Protein AF-A0A8C0AEM9-F1 (afdb_monomer)

Organism: Bos mutus grunniens (NCBI:txid30521)

Radius of gyration: 20.34 Å; Cα contacts (8 Å, |Δi|>4): 58; chains: 1; bounding box: 49×39×59 Å

Mean predicted aligned error: 9.97 Å

Structure (mmCIF, N/CA/C/O backbone):
data_AF-A0A8C0AEM9-F1
#
_entry.id   AF-A0A8C0AEM9-F1
#
loop_
_atom_site.group_PDB
_atom_site.id
_atom_site.type_symbol
_atom_site.label_atom_id
_atom_site.label_alt_id
_atom_site.label_comp_id
_atom_site.label_asym_id
_atom_site.label_entity_id
_atom_site.label_seq_id
_atom_site.pdbx_PDB_ins_code
_atom_site.Cartn_x
_atom_site.Cartn_y
_atom_site.Cartn_z
_atom_site.occupancy
_atom_site.B_iso_or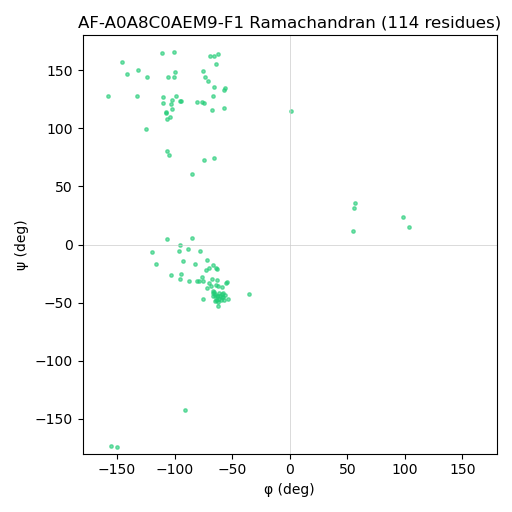_equiv
_atom_site.auth_seq_id
_atom_site.auth_comp_id
_atom_site.auth_asym_id
_atom_site.auth_atom_id
_atom_site.pdbx_PDB_model_num
ATOM 1 N N . MET A 1 1 ? 3.100 -2.653 9.018 1.00 36.84 1 MET A N 1
ATOM 2 C CA . MET A 1 1 ? 2.360 -2.886 10.283 1.00 36.84 1 MET A CA 1
ATOM 3 C C . MET A 1 1 ? 2.811 -2.068 11.507 1.00 36.84 1 MET A C 1
ATOM 5 O O . MET A 1 1 ? 2.044 -2.025 12.455 1.00 36.84 1 MET A O 1
ATOM 9 N N . CYS A 1 2 ? 3.957 -1.368 11.528 1.00 29.03 2 CYS A N 1
ATOM 10 C CA . CYS A 1 2 ? 4.409 -0.701 12.769 1.00 29.03 2 CYS A CA 1
ATOM 11 C C . CYS A 1 2 ? 4.039 0.783 12.942 1.00 29.03 2 CYS A C 1
ATOM 13 O O . CYS A 1 2 ? 3.870 1.217 14.074 1.00 29.03 2 CYS A O 1
ATOM 15 N N . VAL A 1 3 ? 3.898 1.582 11.880 1.00 32.56 3 VAL A N 1
ATOM 16 C CA . VAL A 1 3 ? 3.870 3.052 12.070 1.00 32.56 3 VAL A CA 1
ATOM 17 C C . VAL A 1 3 ? 2.501 3.582 12.523 1.00 32.56 3 VAL A C 1
ATOM 19 O O . VAL A 1 3 ? 2.436 4.537 13.287 1.00 32.56 3 VAL A O 1
ATOM 22 N N . TRP A 1 4 ? 1.401 2.939 12.123 1.00 38.53 4 TRP A N 1
ATOM 23 C CA . TRP A 1 4 ? 0.053 3.452 12.412 1.00 38.53 4 TRP A CA 1
ATOM 24 C C . TRP A 1 4 ? -0.601 2.875 13.669 1.00 38.53 4 TRP A C 1
ATOM 26 O O . TRP A 1 4 ? -1.409 3.559 14.288 1.00 38.53 4 TRP A O 1
ATOM 36 N N . TRP A 1 5 ? -0.222 1.670 14.107 1.00 33.81 5 TRP A N 1
ATOM 37 C CA . TRP A 1 5 ? -0.747 1.134 15.369 1.00 33.81 5 TRP A CA 1
ATOM 38 C C . TRP A 1 5 ? -0.182 1.890 16.583 1.00 33.81 5 TRP A C 1
ATOM 40 O O . TRP A 1 5 ? -0.894 2.133 17.554 1.00 33.81 5 TRP A O 1
ATOM 50 N N . TYR A 1 6 ? 1.070 2.355 16.494 1.00 32.56 6 TYR A N 1
ATOM 51 C CA . TYR A 1 6 ? 1.708 3.121 17.565 1.00 32.56 6 TYR A CA 1
ATOM 52 C C . TYR A 1 6 ? 1.089 4.512 17.784 1.00 32.56 6 TYR A C 1
ATOM 54 O O . TYR A 1 6 ? 1.076 4.975 18.923 1.00 32.56 6 TYR A O 1
ATOM 62 N N . MET A 1 7 ? 0.532 5.166 16.755 1.00 34.56 7 MET A N 1
ATOM 63 C CA . MET A 1 7 ? -0.040 6.517 16.899 1.00 34.56 7 MET A CA 1
ATOM 64 C C . MET A 1 7 ? -1.360 6.549 17.684 1.00 34.56 7 MET A C 1
ATOM 66 O O . MET A 1 7 ? -1.529 7.443 18.509 1.00 34.56 7 MET A O 1
ATOM 70 N N . CYS A 1 8 ? -2.248 5.557 17.528 1.00 41.81 8 CYS A N 1
ATOM 71 C CA . CYS A 1 8 ? -3.454 5.461 18.370 1.00 41.81 8 CYS A CA 1
ATOM 72 C C . CYS A 1 8 ? -3.111 5.231 19.850 1.00 41.81 8 CYS A C 1
ATOM 74 O O . CYS A 1 8 ? -3.790 5.743 20.734 1.00 41.81 8 CYS A O 1
ATOM 76 N N . VAL A 1 9 ? -2.039 4.487 20.142 1.00 40.09 9 VAL A N 1
ATOM 77 C CA . VAL A 1 9 ? -1.631 4.195 21.526 1.00 40.09 9 VAL A CA 1
ATOM 78 C C . VAL A 1 9 ? -0.899 5.380 22.166 1.00 40.09 9 VAL A C 1
ATOM 80 O O . VAL A 1 9 ? -1.010 5.591 23.373 1.00 40.09 9 VAL A O 1
ATOM 83 N N . TRP A 1 10 ? -0.163 6.181 21.390 1.00 33.50 10 TRP A N 1
ATOM 84 C CA . TRP A 1 10 ? 0.610 7.297 21.944 1.00 33.50 10 TRP A CA 1
ATOM 85 C C . TRP A 1 10 ? -0.235 8.513 22.318 1.00 33.50 10 TRP A C 1
ATOM 87 O O . TRP A 1 10 ? 0.121 9.210 23.267 1.00 33.50 10 TRP A O 1
ATOM 97 N N . TRP A 1 11 ? -1.378 8.749 21.666 1.00 44.62 11 TRP A N 1
ATOM 98 C CA . TRP A 1 11 ? -2.232 9.872 22.067 1.00 44.62 11 TRP A CA 1
ATOM 99 C C . TRP A 1 11 ? -2.960 9.625 23.3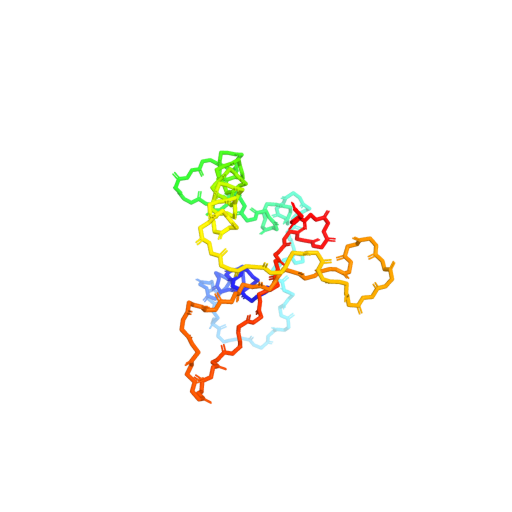98 1.00 44.62 11 TRP A C 1
ATOM 101 O O . TRP A 1 11 ? -3.243 10.565 24.137 1.00 44.62 11 TRP A O 1
ATOM 111 N N . TYR A 1 12 ? -3.121 8.357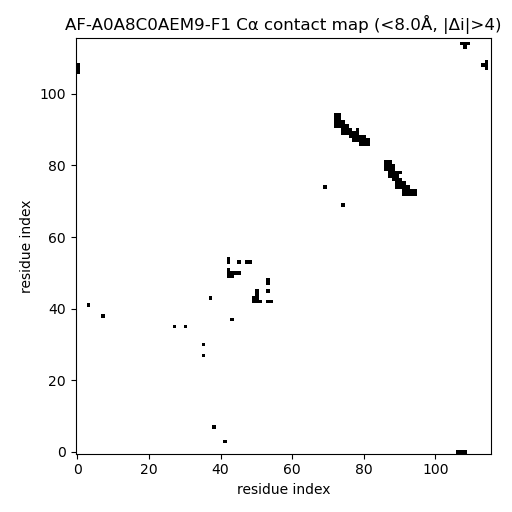 23.790 1.00 44.38 12 TYR A N 1
ATOM 112 C CA . TYR A 1 12 ? -3.593 7.983 25.125 1.00 44.38 12 TYR A CA 1
ATOM 113 C C . TYR A 1 12 ? -2.625 8.336 26.264 1.00 44.38 12 TYR A C 1
ATOM 115 O O . TYR A 1 12 ? -3.055 8.408 27.411 1.00 44.38 12 TYR A O 1
ATOM 123 N N . LYS A 1 13 ? -1.338 8.596 25.990 1.00 45.03 13 LYS A N 1
ATOM 124 C CA . LYS A 1 13 ? -0.380 9.039 27.022 1.00 45.03 13 LYS A CA 1
ATOM 125 C C . LYS A 1 13 ? -0.507 10.521 27.399 1.00 45.03 13 LYS A C 1
ATOM 127 O O . LYS A 1 13 ? 0.178 10.951 28.320 1.00 45.03 13 LYS A O 1
ATOM 132 N N . GLY A 1 14 ? -1.357 11.293 26.714 1.00 38.72 14 GLY A N 1
ATOM 133 C CA . GLY A 1 14 ? -1.594 12.713 27.005 1.00 38.72 14 GLY A CA 1
ATOM 134 C C . GLY A 1 14 ? -2.692 12.998 28.037 1.00 38.72 14 GLY A C 1
ATOM 135 O O . GLY A 1 14 ? -2.899 14.160 28.371 1.00 38.72 14 GLY A O 1
ATOM 136 N N . MET A 1 15 ? -3.398 11.978 28.538 1.00 45.00 15 MET A N 1
ATOM 137 C CA . MET A 1 15 ? -4.386 12.125 29.612 1.00 45.00 15 MET A CA 1
ATOM 138 C C . MET A 1 15 ? -3.809 11.544 30.906 1.00 45.00 15 MET A C 1
ATOM 140 O O . MET A 1 15 ? -3.626 10.335 31.012 1.00 45.00 15 MET A O 1
ATOM 144 N N . ASP A 1 16 ? -3.468 12.449 31.827 1.00 46.06 16 ASP A N 1
ATOM 145 C CA . ASP A 1 16 ? -3.019 12.271 33.215 1.00 46.06 16 ASP A CA 1
ATOM 146 C C . ASP A 1 16 ? -2.869 10.832 33.741 1.00 46.06 16 ASP A C 1
ATOM 148 O O . ASP A 1 16 ? -3.846 10.131 34.005 1.00 46.06 16 ASP A O 1
ATOM 152 N N . VAL A 1 17 ? -1.628 10.446 34.051 1.00 45.66 17 VAL A N 1
ATOM 153 C CA . VAL A 1 17 ? -1.350 9.354 34.994 1.00 45.66 17 VAL A CA 1
ATOM 154 C C . VAL A 1 17 ? -0.881 9.981 36.303 1.00 45.66 17 VAL A C 1
ATOM 156 O O . VAL A 1 17 ? 0.309 10.011 36.613 1.00 45.66 17 VAL A O 1
ATOM 159 N N . SER A 1 18 ? -1.829 10.507 37.078 1.00 43.47 18 SER A N 1
ATOM 160 C CA . SER A 1 18 ? -1.609 10.750 38.502 1.00 43.47 18 SER A CA 1
ATOM 161 C C . SER A 1 18 ? -1.699 9.408 39.235 1.00 43.47 18 SER A C 1
ATOM 163 O O . SER A 1 18 ? -2.662 8.654 39.101 1.00 43.47 18 SER A O 1
ATOM 165 N N . GLY A 1 19 ? -0.620 9.064 39.942 1.00 48.03 19 GLY A N 1
ATOM 166 C CA . GLY A 1 19 ? -0.435 7.775 40.601 1.00 48.03 19 GLY A CA 1
ATOM 167 C C . GLY A 1 19 ? -1.551 7.456 41.595 1.00 48.03 19 GLY A C 1
ATOM 168 O O . GLY A 1 19 ? -1.714 8.137 42.602 1.00 48.03 19 GLY A O 1
ATOM 169 N N . GLY A 1 20 ? -2.287 6.381 41.325 1.00 40.88 20 GLY A N 1
ATOM 170 C CA . GLY A 1 20 ? -3.337 5.867 42.194 1.00 40.88 20 GLY A CA 1
ATOM 171 C C . GLY A 1 20 ? -3.596 4.396 41.897 1.00 40.88 20 GLY A C 1
ATOM 172 O O . GLY A 1 20 ? -3.775 3.994 40.750 1.00 40.88 20 GLY A O 1
ATOM 173 N N . ASN A 1 21 ? -3.567 3.576 42.942 1.00 52.31 21 ASN A N 1
ATOM 174 C CA . ASN A 1 21 ? -3.643 2.121 42.898 1.00 52.31 21 ASN A CA 1
ATOM 175 C C . ASN A 1 21 ? -5.073 1.625 42.600 1.00 52.31 21 ASN A C 1
ATOM 177 O O . ASN A 1 21 ? -5.766 1.100 43.473 1.00 52.31 21 ASN A O 1
ATOM 181 N N . HIS A 1 22 ? -5.525 1.790 41.360 1.00 53.12 22 HIS A N 1
ATOM 182 C CA . HIS A 1 22 ? -6.803 1.279 40.878 1.00 53.12 22 HIS A CA 1
ATOM 183 C C . HIS A 1 22 ? -6.591 0.586 39.533 1.00 53.12 22 HIS A C 1
ATOM 185 O O . HIS A 1 22 ? -6.020 1.159 38.607 1.00 53.12 22 HIS A O 1
ATOM 191 N N . ARG A 1 23 ? -7.067 -0.662 39.410 1.00 62.75 23 ARG A N 1
ATOM 192 C CA . ARG A 1 23 ? -7.224 -1.346 38.118 1.00 62.75 23 ARG A CA 1
ATOM 193 C C . ARG A 1 23 ? -8.300 -0.606 37.320 1.00 62.75 23 ARG A C 1
ATOM 195 O O . ARG A 1 23 ? -9.442 -1.050 37.247 1.00 62.75 23 ARG A O 1
ATOM 202 N N . HIS A 1 24 ? -7.956 0.562 36.794 1.00 68.81 24 HIS A N 1
ATOM 203 C CA . HIS A 1 24 ? -8.836 1.320 35.932 1.00 68.81 24 HIS A CA 1
ATOM 204 C C . HIS A 1 24 ? -9.029 0.537 34.640 1.00 68.81 24 HIS A C 1
ATOM 206 O O . HIS A 1 24 ? -8.082 0.072 34.004 1.00 68.81 24 HIS A O 1
ATOM 212 N N . GLU A 1 25 ? -10.293 0.345 34.295 1.00 82.12 25 GLU A N 1
ATOM 213 C CA . GLU A 1 25 ? -10.685 -0.232 33.028 1.00 82.12 25 GLU A CA 1
ATOM 214 C C . GLU A 1 25 ? -10.088 0.589 31.878 1.00 82.12 25 GLU A C 1
ATOM 216 O O . GLU A 1 25 ? -10.118 1.821 31.913 1.00 82.12 25 GLU A O 1
ATOM 221 N N . ALA A 1 26 ? -9.519 -0.090 30.877 1.00 86.56 26 ALA A N 1
ATOM 222 C CA . ALA A 1 26 ? -8.889 0.588 29.754 1.00 86.56 26 ALA A CA 1
ATOM 223 C C . ALA A 1 26 ? -9.905 1.524 29.062 1.00 86.56 26 ALA A C 1
ATOM 225 O O . ALA A 1 26 ? -11.023 1.080 28.790 1.00 86.56 26 ALA A O 1
ATOM 226 N N . PRO A 1 27 ? -9.549 2.784 28.749 1.00 87.00 27 PRO A N 1
ATOM 227 C CA . PRO A 1 27 ? -10.522 3.793 28.320 1.00 87.00 27 PRO A CA 1
ATOM 228 C C . PRO A 1 27 ? -11.384 3.401 27.110 1.00 87.00 27 PRO A C 1
ATOM 230 O O . PRO A 1 27 ? -12.561 3.749 27.057 1.00 87.00 27 PRO A O 1
ATOM 233 N N . TRP A 1 28 ? -10.834 2.624 26.172 1.00 88.56 28 TRP A N 1
ATOM 234 C CA . TRP A 1 28 ? -11.544 2.144 24.981 1.00 88.56 28 TRP A CA 1
ATOM 235 C C . TRP A 1 28 ? -12.731 1.224 25.295 1.00 88.56 28 TRP A C 1
ATOM 237 O O . TRP A 1 28 ? -13.644 1.111 24.486 1.00 88.56 28 TRP A O 1
ATOM 247 N N . LYS A 1 29 ? -12.773 0.593 26.476 1.00 91.75 29 LYS A N 1
ATOM 248 C CA . LYS A 1 29 ? -13.904 -0.256 26.891 1.00 91.75 29 LYS A CA 1
ATOM 249 C C . LYS A 1 29 ? -15.174 0.537 27.193 1.00 91.75 29 LYS A C 1
ATOM 251 O O . LYS A 1 29 ? -16.258 -0.030 27.189 1.00 91.75 29 LYS A O 1
ATOM 256 N N . ARG A 1 30 ? -15.036 1.838 27.461 1.00 92.62 30 ARG A N 1
ATOM 257 C CA . ARG A 1 30 ? -16.152 2.751 27.744 1.00 92.62 30 ARG A CA 1
ATOM 258 C C . ARG A 1 30 ? -16.607 3.528 26.510 1.00 92.62 30 ARG A C 1
ATOM 260 O O . ARG A 1 30 ? -17.576 4.276 26.593 1.00 92.62 30 ARG A O 1
ATOM 267 N N . MET A 1 31 ? -15.894 3.393 25.393 1.00 93.94 31 MET A N 1
ATOM 268 C CA . MET A 1 31 ? -16.245 4.052 24.141 1.00 93.94 31 MET A CA 1
ATOM 269 C C . MET A 1 31 ? -17.458 3.374 23.508 1.00 93.94 31 MET A C 1
ATOM 271 O O . MET A 1 31 ? -17.619 2.154 23.578 1.00 93.94 31 MET A O 1
ATOM 275 N N . SER A 1 32 ? -18.312 4.172 22.869 1.00 96.19 32 SER A N 1
ATOM 276 C CA . SER A 1 32 ? -19.358 3.631 22.008 1.00 96.19 32 SER A CA 1
ATOM 277 C C . SER A 1 32 ? -18.729 2.945 20.792 1.00 96.19 32 SER A C 1
ATOM 279 O O . SER A 1 32 ? -17.577 3.199 20.434 1.00 96.19 32 SER A O 1
ATOM 281 N N . LYS A 1 33 ? -19.501 2.091 20.114 1.00 95.19 33 LYS A N 1
ATOM 282 C CA . LYS A 1 33 ? -19.060 1.472 18.858 1.00 95.19 33 LYS A CA 1
ATOM 283 C C . LYS A 1 33 ? -18.675 2.519 17.808 1.00 95.19 33 LYS A C 1
ATOM 285 O O . LYS A 1 33 ? -17.644 2.376 17.172 1.00 95.19 33 LYS A O 1
ATOM 290 N N . GLU A 1 34 ? -19.476 3.571 17.668 1.00 95.81 34 GLU A N 1
ATOM 291 C CA . GLU A 1 34 ? -19.214 4.658 16.719 1.00 95.81 34 GLU A CA 1
ATOM 292 C C . GLU A 1 34 ? -17.896 5.380 17.023 1.00 95.81 34 GLU A C 1
ATOM 294 O O . GLU A 1 34 ? -17.115 5.662 16.116 1.00 95.81 34 GLU A O 1
ATOM 299 N N . GLU A 1 35 ? -17.613 5.628 18.303 1.00 93.69 35 GLU A N 1
ATOM 300 C CA . GLU A 1 35 ? -16.348 6.233 18.707 1.00 93.69 35 GLU A CA 1
ATOM 301 C C . GLU A 1 35 ? -15.172 5.303 18.400 1.00 93.69 35 GLU A C 1
ATOM 303 O O . GLU A 1 35 ? -14.166 5.738 17.848 1.00 93.69 35 GLU A O 1
ATOM 308 N N . LEU A 1 36 ? -15.306 4.001 18.664 1.00 93.25 36 LEU A N 1
ATOM 309 C CA . LEU A 1 36 ? -14.284 3.029 18.275 1.00 93.25 36 LEU A CA 1
ATOM 310 C C . LEU A 1 36 ? -14.080 3.001 16.755 1.00 93.25 36 LEU A C 1
ATOM 312 O O . LEU A 1 36 ? -12.938 3.039 16.303 1.00 93.25 36 LEU A O 1
ATOM 316 N N . ASP A 1 37 ? -15.153 3.003 15.966 1.00 92.31 37 ASP A N 1
ATOM 317 C CA . ASP A 1 37 ? -15.077 3.033 14.503 1.00 92.31 37 ASP A CA 1
ATOM 318 C C . ASP A 1 37 ? -14.329 4.291 14.013 1.00 92.31 37 ASP A C 1
ATOM 320 O O . ASP A 1 37 ? -13.521 4.217 13.080 1.00 92.31 37 ASP A O 1
ATOM 324 N N . ASN A 1 38 ? -14.513 5.435 14.683 1.00 91.06 38 ASN A N 1
ATOM 325 C CA . ASN A 1 38 ? -13.739 6.652 14.429 1.00 91.06 38 ASN A CA 1
ATOM 326 C C . ASN A 1 38 ? -12.253 6.478 14.761 1.00 91.06 38 ASN A C 1
ATOM 328 O O . ASN A 1 38 ? -11.394 6.808 13.939 1.00 91.06 38 ASN A O 1
ATOM 332 N N . GLN A 1 39 ? -11.936 5.938 15.939 1.00 90.94 39 GLN A N 1
ATOM 333 C CA . GLN A 1 39 ? -10.557 5.716 16.390 1.00 90.94 39 GLN A CA 1
ATOM 334 C C . GLN A 1 39 ? -9.802 4.727 15.484 1.00 90.94 39 GLN A C 1
ATOM 336 O O . GLN A 1 39 ? -8.621 4.923 15.205 1.00 90.94 39 GLN A O 1
ATOM 341 N N . TYR A 1 40 ? -10.484 3.707 14.954 1.00 92.19 40 TYR A N 1
ATOM 342 C CA . TYR A 1 40 ? -9.921 2.725 14.017 1.00 92.19 40 TYR A CA 1
ATOM 343 C C . TYR A 1 40 ? -9.944 3.166 12.548 1.00 92.19 40 TYR A C 1
ATOM 345 O O . TYR A 1 40 ? -9.550 2.392 11.672 1.00 92.19 40 TYR A O 1
ATOM 353 N N . SER A 1 41 ? -10.342 4.408 12.263 1.00 92.75 41 SER A N 1
ATOM 354 C CA . SER A 1 41 ? -10.349 4.977 10.915 1.00 92.75 41 SER A CA 1
ATOM 355 C C . SER A 1 41 ? -9.219 5.999 10.727 1.00 92.75 41 SER A C 1
ATOM 357 O O . SER A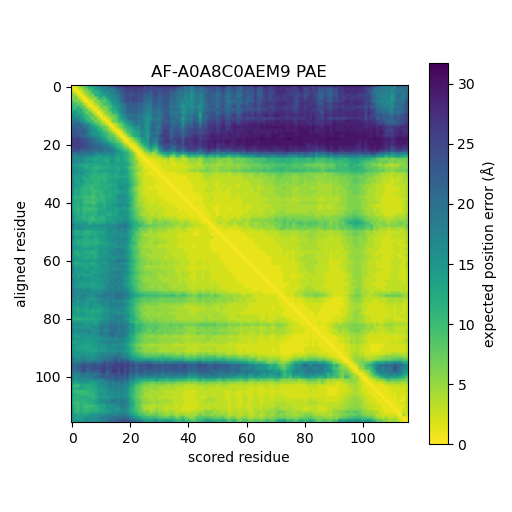 1 41 ? -9.486 7.199 10.754 1.00 92.75 41 SER A O 1
ATOM 359 N N . PRO A 1 42 ? -7.961 5.568 10.474 1.00 92.12 42 PRO A N 1
ATOM 360 C CA . PRO A 1 42 ? -6.819 6.417 10.122 1.00 92.12 42 PRO A CA 1
ATOM 361 C C . PRO A 1 42 ? -7.113 7.638 9.249 1.00 92.12 42 PRO A C 1
ATOM 363 O O . PRO A 1 42 ? -6.597 8.725 9.498 1.00 92.12 42 PRO A O 1
ATOM 366 N N . SER A 1 43 ? -7.956 7.468 8.230 1.00 91.94 43 SER A N 1
ATOM 367 C CA . SER A 1 43 ? -8.328 8.530 7.297 1.00 91.94 43 SER A CA 1
ATOM 368 C C . SER A 1 43 ? -9.060 9.695 7.969 1.00 91.94 43 SER A C 1
ATOM 370 O O . SER A 1 43 ? -8.883 10.832 7.544 1.00 91.94 43 SER A O 1
ATOM 372 N N . ARG A 1 44 ? -9.821 9.452 9.046 1.00 91.88 44 ARG A N 1
ATOM 373 C CA . ARG A 1 44 ? -10.532 10.490 9.817 1.00 91.88 44 ARG A CA 1
ATOM 374 C C . ARG A 1 44 ? -9.600 11.378 10.646 1.00 91.88 44 ARG A C 1
ATOM 376 O O . ARG A 1 44 ? -10.026 12.435 11.093 1.00 91.88 44 ARG A O 1
ATOM 383 N N . TRP A 1 45 ? -8.335 10.986 10.808 1.00 93.06 45 TRP A N 1
ATOM 384 C CA . TRP A 1 45 ? -7.334 11.705 11.607 1.00 93.06 45 TRP A CA 1
ATOM 385 C C . TRP A 1 45 ? -6.282 12.432 10.761 1.00 93.06 45 TRP A C 1
ATOM 387 O O . TRP A 1 45 ? -5.318 12.990 11.288 1.00 93.06 45 TRP A O 1
ATOM 397 N N . VAL A 1 46 ? -6.431 12.427 9.436 1.00 89.50 46 VAL A N 1
ATOM 398 C CA . VAL A 1 46 ? -5.529 13.150 8.538 1.00 89.50 46 VAL A CA 1
ATOM 399 C C . VAL A 1 46 ? -5.833 14.648 8.618 1.00 89.50 46 VAL A C 1
ATOM 401 O O . VAL A 1 46 ? -6.932 15.081 8.311 1.00 89.50 46 VAL A O 1
ATOM 404 N N . VAL A 1 47 ? -4.836 15.459 8.986 1.00 91.81 47 VAL A N 1
ATOM 405 C CA . VAL A 1 47 ? -4.998 16.925 9.117 1.00 91.81 47 VAL A CA 1
ATOM 406 C C . VAL A 1 47 ? -4.892 17.687 7.793 1.00 91.81 47 VAL A C 1
ATOM 408 O O . VAL A 1 47 ? -5.251 18.855 7.718 1.00 91.81 47 VAL A O 1
ATOM 411 N N . ARG A 1 48 ? -4.340 17.051 6.751 1.00 90.44 48 ARG A N 1
ATOM 412 C CA . ARG A 1 48 ? -4.020 17.708 5.470 1.00 90.44 48 ARG A CA 1
ATOM 413 C C . ARG A 1 48 ? -5.182 17.720 4.480 1.00 90.44 48 ARG A C 1
ATOM 415 O O . ARG A 1 48 ? -5.235 18.609 3.644 1.00 90.44 48 ARG A O 1
ATOM 422 N N . LEU A 1 49 ? -6.035 16.700 4.529 1.00 90.75 49 LEU A N 1
ATOM 423 C CA . LEU A 1 49 ? -7.101 16.419 3.565 1.00 90.75 49 LEU A CA 1
ATOM 424 C C . LEU A 1 49 ? -8.284 15.803 4.314 1.00 90.75 49 LEU A C 1
ATOM 426 O O . LEU A 1 49 ? -8.084 15.182 5.359 1.00 90.75 49 LEU A O 1
ATOM 430 N N . GLY A 1 50 ? -9.489 15.906 3.753 1.00 93.12 50 GLY A N 1
ATOM 431 C CA . GLY A 1 50 ? -10.641 15.156 4.261 1.00 93.12 50 GLY A CA 1
ATOM 432 C C . GLY A 1 50 ? -10.438 13.643 4.116 1.00 93.12 50 GLY A C 1
ATOM 433 O O . GLY A 1 50 ? -9.695 13.195 3.244 1.00 93.12 50 GLY A O 1
ATOM 434 N N . ALA A 1 51 ? -11.109 12.840 4.946 1.00 90.88 51 ALA A N 1
ATOM 435 C CA . ALA A 1 51 ? -10.880 11.392 5.023 1.00 90.88 51 ALA A CA 1
ATOM 436 C C . ALA A 1 51 ? -10.982 10.667 3.668 1.00 90.88 51 ALA A C 1
ATOM 438 O O . ALA A 1 51 ? -10.101 9.883 3.310 1.00 90.88 51 ALA A O 1
ATOM 439 N N . GLU A 1 52 ? -12.029 10.947 2.891 1.00 94.19 52 GLU A N 1
ATOM 440 C CA . GLU A 1 52 ? -12.231 10.337 1.571 1.00 94.19 52 GLU A CA 1
ATOM 441 C C . GLU A 1 52 ? -11.173 10.782 0.560 1.00 94.19 52 GLU A C 1
ATOM 443 O O . GLU A 1 52 ? -10.637 9.975 -0.202 1.00 94.19 52 GLU A O 1
ATOM 448 N N . GLU A 1 53 ? -10.833 12.069 0.573 1.00 95.50 53 GLU A N 1
ATOM 449 C CA . GLU A 1 53 ? -9.811 12.626 -0.302 1.00 95.50 53 GLU A CA 1
ATOM 450 C C . GLU A 1 53 ? -8.425 12.073 0.036 1.00 95.50 53 GLU A C 1
ATOM 452 O O . GLU A 1 53 ? -7.673 11.722 -0.873 1.00 95.50 53 GLU A O 1
ATOM 457 N N . ALA A 1 54 ? -8.106 11.915 1.321 1.00 92.94 54 ALA A N 1
ATOM 458 C CA . ALA A 1 54 ? -6.876 11.287 1.779 1.00 92.94 54 ALA A CA 1
ATOM 459 C C . ALA A 1 54 ? -6.755 9.847 1.255 1.00 92.94 54 ALA A C 1
ATOM 461 O O . ALA A 1 54 ? -5.705 9.472 0.731 1.00 92.94 54 ALA A O 1
ATOM 462 N N . MET A 1 55 ? -7.836 9.062 1.332 1.00 92.00 55 MET A N 1
ATOM 463 C CA . MET A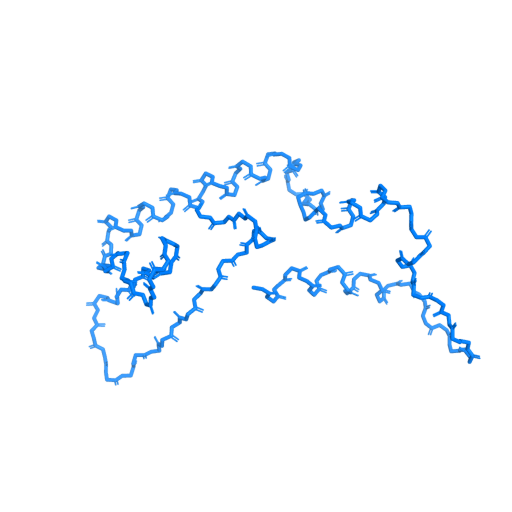 1 55 ? -7.875 7.693 0.804 1.00 92.00 55 MET A CA 1
ATOM 464 C C . MET A 1 55 ? -7.692 7.654 -0.716 1.00 92.00 55 MET A C 1
ATOM 466 O O . MET A 1 55 ? -6.864 6.889 -1.221 1.00 92.00 55 MET A O 1
ATOM 470 N N . ARG A 1 56 ? -8.422 8.503 -1.449 1.00 94.31 56 ARG A N 1
ATOM 471 C CA . ARG A 1 56 ? -8.314 8.606 -2.911 1.00 94.31 56 ARG A CA 1
ATOM 472 C C . ARG A 1 56 ? -6.897 8.987 -3.337 1.00 94.31 56 ARG A C 1
ATOM 474 O O . ARG A 1 56 ? -6.315 8.325 -4.191 1.00 94.31 56 ARG A O 1
ATOM 481 N N . THR A 1 57 ? -6.334 10.007 -2.698 1.00 94.31 57 THR A N 1
ATOM 482 C CA . THR A 1 57 ? -4.996 10.532 -2.993 1.00 94.31 57 THR A CA 1
ATOM 483 C C . THR A 1 57 ? -3.922 9.484 -2.716 1.00 94.31 57 THR A C 1
ATOM 485 O O . THR A 1 57 ? -3.043 9.271 -3.547 1.00 94.31 57 THR A O 1
ATOM 488 N N . TYR A 1 58 ? -4.015 8.775 -1.585 1.00 91.69 58 TYR A N 1
ATOM 489 C CA . TYR A 1 58 ? -3.094 7.689 -1.246 1.00 91.69 58 TYR A CA 1
ATOM 490 C C . TYR A 1 58 ? -3.077 6.596 -2.323 1.00 91.69 58 TYR A C 1
ATOM 492 O O . TYR A 1 58 ? -2.006 6.202 -2.786 1.00 91.69 58 TYR A O 1
ATOM 500 N N . SER A 1 59 ? -4.258 6.147 -2.762 1.00 92.62 59 SER A N 1
ATOM 501 C CA . SER A 1 59 ? -4.375 5.125 -3.806 1.00 92.62 59 SER A CA 1
ATOM 502 C C . SER A 1 59 ? -3.836 5.611 -5.156 1.00 92.62 59 SER A C 1
ATOM 504 O O . SER A 1 59 ? -3.088 4.892 -5.817 1.00 92.62 59 SER A O 1
ATOM 506 N N . GLN A 1 60 ? -4.168 6.842 -5.556 1.00 95.56 60 GLN A N 1
ATOM 507 C CA . GLN A 1 60 ? -3.714 7.423 -6.822 1.00 95.56 60 GLN A CA 1
ATOM 508 C C . GLN A 1 60 ? -2.190 7.547 -6.871 1.00 95.56 60 GLN A C 1
ATOM 510 O O . GLN A 1 60 ? -1.561 6.985 -7.767 1.00 95.56 60 GLN A O 1
ATOM 515 N N . ILE A 1 61 ? -1.589 8.184 -5.863 1.00 95.19 61 ILE A N 1
ATOM 516 C CA . ILE A 1 61 ? -0.135 8.369 -5.795 1.00 95.19 61 ILE A CA 1
ATOM 517 C C . ILE A 1 61 ? 0.577 7.014 -5.722 1.00 95.19 61 ILE A C 1
ATOM 519 O O . ILE A 1 61 ? 1.555 6.796 -6.436 1.00 95.19 61 ILE A O 1
ATOM 523 N N . GLY A 1 62 ? 0.085 6.082 -4.897 1.00 93.56 62 GLY A N 1
ATOM 524 C CA . GLY A 1 62 ? 0.668 4.744 -4.777 1.00 93.56 62 GLY A CA 1
ATOM 525 C C . GLY A 1 62 ? 0.688 3.992 -6.110 1.00 93.56 62 GLY A C 1
ATOM 526 O O . GLY A 1 62 ? 1.711 3.411 -6.479 1.00 93.56 62 GLY A O 1
ATOM 527 N N . ASN A 1 63 ? -0.403 4.070 -6.875 1.00 94.88 63 ASN A N 1
ATOM 528 C CA . ASN A 1 63 ? -0.496 3.466 -8.201 1.00 94.88 63 ASN A CA 1
ATOM 529 C C . ASN A 1 63 ? 0.439 4.132 -9.216 1.00 94.88 63 ASN A C 1
ATOM 531 O O . ASN A 1 63 ? 1.116 3.438 -9.976 1.00 94.88 63 ASN A O 1
ATOM 535 N N . GLU A 1 64 ? 0.495 5.462 -9.242 1.00 97.38 64 GLU A N 1
ATOM 536 C CA . GLU A 1 64 ? 1.355 6.214 -10.162 1.00 97.38 64 GLU A CA 1
ATOM 537 C C . GLU A 1 64 ? 2.841 5.959 -9.900 1.00 97.38 64 GLU A C 1
ATOM 539 O O . GLU A 1 64 ? 3.590 5.641 -10.827 1.00 97.38 64 GLU A O 1
ATOM 544 N N . VAL A 1 65 ? 3.268 6.031 -8.637 1.00 95.56 65 VAL A N 1
ATOM 545 C CA . VAL A 1 65 ? 4.665 5.803 -8.249 1.00 95.56 65 VAL A CA 1
ATOM 546 C C . VAL A 1 65 ? 5.070 4.353 -8.507 1.00 95.56 65 VAL A C 1
ATOM 548 O O . VAL A 1 65 ? 6.148 4.123 -9.050 1.00 95.56 65 VAL A O 1
ATOM 551 N N . THR A 1 66 ? 4.200 3.380 -8.214 1.00 94.94 66 THR A N 1
ATOM 552 C CA . THR A 1 66 ? 4.455 1.963 -8.526 1.00 94.94 66 THR A CA 1
ATOM 553 C C . THR A 1 66 ? 4.611 1.743 -10.030 1.00 94.94 66 THR A C 1
ATOM 555 O O . THR A 1 66 ? 5.577 1.116 -10.467 1.00 94.94 66 THR A O 1
ATOM 558 N N . LYS A 1 67 ? 3.707 2.297 -10.851 1.00 95.81 67 LYS A N 1
ATOM 559 C CA . LYS A 1 67 ? 3.806 2.217 -12.319 1.00 95.81 67 LYS A CA 1
ATOM 560 C C . LYS A 1 67 ? 5.113 2.815 -12.825 1.00 95.81 67 LYS A C 1
ATOM 562 O O . LYS A 1 67 ? 5.787 2.194 -13.643 1.00 95.81 67 LYS A O 1
ATOM 567 N N . ARG A 1 68 ? 5.493 3.989 -12.315 1.00 96.00 68 ARG A N 1
ATOM 568 C CA . ARG A 1 68 ? 6.752 4.646 -12.674 1.00 96.00 68 ARG A CA 1
ATOM 569 C C . ARG A 1 68 ? 7.961 3.799 -12.279 1.00 96.00 68 ARG A C 1
ATOM 571 O O . ARG A 1 68 ? 8.808 3.562 -13.128 1.00 96.00 68 ARG A O 1
ATOM 578 N N . ALA A 1 69 ? 8.015 3.304 -11.043 1.00 93.19 69 ALA A N 1
ATOM 579 C CA . ALA A 1 69 ? 9.119 2.481 -10.550 1.00 93.19 69 ALA A CA 1
ATOM 580 C C . ALA A 1 69 ? 9.318 1.211 -11.392 1.00 93.19 69 ALA A C 1
ATOM 582 O O . ALA A 1 69 ? 10.448 0.871 -11.731 1.00 93.19 69 ALA A O 1
ATOM 583 N N . ARG A 1 70 ? 8.222 0.550 -11.786 1.00 94.81 70 ARG A N 1
ATOM 584 C CA . ARG A 1 70 ? 8.256 -0.622 -12.675 1.00 94.81 70 ARG A CA 1
ATOM 585 C C . ARG A 1 70 ? 8.695 -0.280 -14.101 1.00 94.81 70 ARG A C 1
ATOM 587 O O . ARG A 1 70 ? 9.360 -1.090 -14.731 1.00 94.81 70 ARG A O 1
ATOM 594 N N . ALA A 1 71 ? 8.321 0.894 -14.611 1.00 94.81 71 ALA A N 1
ATOM 595 C CA . ALA A 1 71 ? 8.674 1.327 -15.962 1.00 94.81 71 ALA A CA 1
ATOM 596 C C . ALA A 1 71 ? 10.137 1.781 -16.088 1.00 94.81 71 ALA A C 1
ATOM 598 O O . ALA A 1 71 ? 10.722 1.651 -17.159 1.00 94.81 71 ALA A O 1
ATOM 599 N N . THR A 1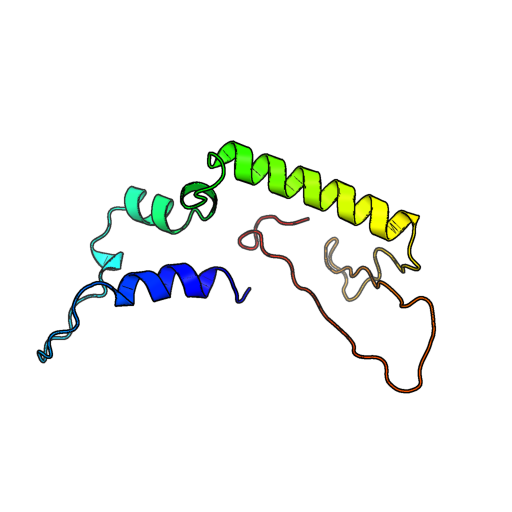 72 ? 10.716 2.342 -15.023 1.00 93.56 72 THR A N 1
ATOM 600 C CA . THR A 1 72 ? 12.074 2.908 -15.059 1.00 93.56 72 THR A CA 1
ATOM 601 C C . THR A 1 72 ? 13.130 2.015 -14.414 1.00 93.56 72 THR A C 1
ATOM 603 O O . THR A 1 72 ? 14.301 2.135 -14.752 1.00 93.56 72 THR A O 1
ATOM 606 N N . GLY A 1 73 ? 12.747 1.164 -13.462 1.00 90.50 73 GLY A N 1
ATOM 607 C CA . GLY A 1 73 ? 13.663 0.316 -12.701 1.00 90.50 73 GLY A CA 1
ATOM 608 C C . GLY A 1 73 ? 13.717 -1.126 -13.200 1.00 90.50 73 GLY A C 1
ATOM 609 O O . GLY A 1 73 ? 12.843 -1.603 -13.922 1.00 90.50 73 GLY A O 1
ATOM 610 N N . ARG A 1 74 ? 14.736 -1.864 -12.750 1.00 93.44 74 ARG A N 1
ATOM 611 C CA . ARG A 1 74 ? 14.797 -3.317 -12.940 1.00 93.44 74 ARG A CA 1
ATOM 612 C C . ARG A 1 74 ? 13.923 -3.996 -11.894 1.00 93.44 74 ARG A C 1
ATOM 614 O O . ARG A 1 74 ? 14.135 -3.805 -10.697 1.00 93.44 74 ARG A O 1
ATOM 621 N N . SER A 1 75 ? 12.955 -4.791 -12.337 1.00 94.88 75 SER A N 1
ATOM 622 C CA . SER A 1 75 ? 12.046 -5.494 -11.433 1.00 94.88 75 SER A CA 1
ATOM 623 C C . SER A 1 75 ? 11.714 -6.905 -11.911 1.00 94.88 75 SER A C 1
ATOM 625 O O . SER A 1 75 ? 11.645 -7.167 -13.111 1.00 94.88 75 SER A O 1
ATOM 627 N N . LEU A 1 76 ? 11.514 -7.811 -10.953 1.00 95.81 76 LEU A N 1
ATOM 628 C CA . LEU A 1 76 ? 10.881 -9.112 -11.156 1.00 95.81 76 LEU A CA 1
ATOM 629 C C . LEU A 1 76 ? 9.501 -9.033 -10.509 1.00 95.81 76 LEU A C 1
ATOM 631 O O . LEU A 1 76 ? 9.404 -8.863 -9.296 1.00 95.81 76 LEU A O 1
ATOM 635 N N . LEU A 1 77 ? 8.447 -9.091 -11.317 1.00 96.31 77 LEU A N 1
ATOM 636 C CA . LEU A 1 77 ? 7.076 -8.894 -10.848 1.00 96.31 77 LEU A CA 1
ATOM 637 C C . LEU A 1 77 ? 6.368 -10.227 -10.648 1.00 96.31 77 LEU A C 1
ATOM 639 O O . LEU A 1 77 ? 6.587 -11.162 -11.419 1.00 96.31 77 LEU A O 1
ATOM 643 N N . ASN A 1 78 ? 5.456 -10.272 -9.679 1.00 95.88 78 ASN A N 1
ATOM 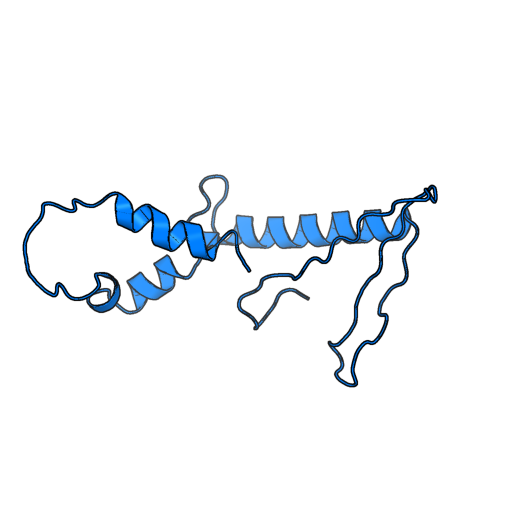644 C CA . ASN A 1 78 ? 4.603 -11.432 -9.410 1.00 95.88 78 ASN A CA 1
ATOM 645 C C . ASN A 1 78 ? 5.375 -12.737 -9.125 1.00 95.88 78 ASN A C 1
ATOM 647 O O . ASN A 1 78 ? 4.921 -13.813 -9.514 1.00 95.88 78 ASN A O 1
ATOM 651 N N . VAL A 1 79 ? 6.529 -12.659 -8.458 1.00 97.69 79 VAL A N 1
ATOM 652 C CA . VAL A 1 79 ? 7.325 -13.833 -8.075 1.00 97.69 79 VAL A CA 1
ATOM 653 C C . VAL A 1 79 ? 6.551 -14.626 -7.015 1.00 97.69 79 VAL A C 1
ATOM 655 O O . VAL A 1 79 ? 6.316 -14.084 -5.932 1.00 97.69 79 VAL A O 1
ATOM 658 N N . PRO A 1 80 ? 6.124 -15.871 -7.289 1.00 97.56 80 PRO A N 1
ATOM 659 C CA . PRO A 1 80 ? 5.355 -16.651 -6.326 1.00 97.56 80 PRO A CA 1
ATOM 660 C C . PRO A 1 80 ? 6.240 -17.102 -5.158 1.00 97.56 80 PRO A C 1
ATOM 662 O O . PRO A 1 80 ? 7.386 -17.503 -5.363 1.00 97.56 80 PRO A O 1
ATOM 665 N N . TYR A 1 81 ? 5.696 -17.066 -3.940 1.00 96.75 81 TYR A N 1
ATOM 666 C CA . TYR A 1 81 ? 6.306 -17.697 -2.757 1.00 96.75 81 TYR A CA 1
ATOM 667 C C . TYR A 1 81 ? 5.409 -18.771 -2.120 1.00 96.75 81 TYR A C 1
ATOM 669 O O . TYR A 1 81 ? 5.844 -19.460 -1.198 1.00 96.75 81 TYR A O 1
ATOM 677 N N . GLY A 1 82 ? 4.177 -18.902 -2.608 1.00 97.69 82 GLY A N 1
ATOM 678 C CA . GLY A 1 82 ? 3.188 -19.890 -2.195 1.00 97.69 82 GLY A CA 1
ATOM 679 C C . GLY A 1 82 ? 2.176 -20.143 -3.314 1.00 97.69 82 GLY A C 1
ATOM 680 O O . GLY A 1 82 ? 2.338 -19.640 -4.430 1.00 97.69 82 GLY A O 1
ATOM 681 N N . ASP A 1 83 ? 1.146 -20.924 -3.007 1.00 97.38 83 ASP A N 1
ATOM 682 C CA . ASP A 1 83 ? 0.166 -21.418 -3.981 1.00 97.38 83 ASP A CA 1
ATOM 683 C C . ASP A 1 83 ? -1.070 -20.507 -4.112 1.00 97.38 83 ASP A C 1
ATOM 685 O O . ASP A 1 83 ? -1.853 -20.638 -5.053 1.00 97.38 83 ASP A O 1
ATOM 689 N N . GLY A 1 84 ? -1.276 -19.578 -3.176 1.00 96.00 84 GLY A N 1
ATOM 690 C CA . GLY A 1 84 ? -2.404 -18.654 -3.188 1.00 96.00 84 GLY A CA 1
ATOM 691 C C . GLY A 1 84 ? -2.259 -17.525 -4.214 1.00 96.00 84 GLY A C 1
ATOM 692 O O . GLY A 1 84 ? -1.173 -16.999 -4.453 1.00 96.00 84 GLY A O 1
ATOM 693 N N . ASP A 1 85 ? -3.383 -17.043 -4.756 1.00 92.75 85 ASP A N 1
ATOM 694 C CA . ASP A 1 85 ? -3.398 -15.984 -5.783 1.00 92.75 85 ASP A CA 1
ATOM 695 C C . ASP A 1 85 ? -2.652 -14.699 -5.384 1.00 92.75 85 ASP A C 1
ATOM 697 O O . ASP A 1 85 ? -2.096 -14.010 -6.249 1.00 92.75 85 ASP A O 1
ATOM 701 N N . GLY A 1 86 ? -2.667 -14.371 -4.086 1.00 91.62 86 GLY A N 1
ATOM 702 C CA . GLY A 1 86 ? -2.002 -13.207 -3.497 1.00 91.62 86 GLY A CA 1
ATOM 703 C C . GLY A 1 86 ? -0.612 -13.483 -2.918 1.00 91.62 86 GLY A C 1
ATOM 704 O O . GLY A 1 86 ? 0.009 -12.554 -2.414 1.00 91.62 86 GLY A O 1
ATOM 705 N N . GLU A 1 87 ? -0.119 -14.721 -2.974 1.00 96.00 87 GLU A N 1
ATOM 706 C CA . GLU A 1 87 ? 1.174 -15.126 -2.405 1.00 96.00 87 GLU A CA 1
ATOM 707 C C . GLU A 1 87 ? 2.316 -14.851 -3.391 1.00 96.00 87 GLU A C 1
ATOM 709 O O . GLU A 1 87 ? 3.019 -15.745 -3.869 1.00 96.00 87 GLU A O 1
ATOM 714 N N . LYS A 1 88 ? 2.466 -13.567 -3.732 1.00 96.56 88 LYS A N 1
ATOM 715 C CA . LYS A 1 88 ? 3.410 -13.059 -4.730 1.00 96.56 88 LYS A CA 1
ATOM 716 C C . LYS A 1 88 ? 4.193 -11.866 -4.193 1.00 96.56 88 LYS A C 1
ATOM 718 O O . LYS A 1 88 ? 3.687 -11.088 -3.387 1.00 96.56 88 LYS A O 1
ATOM 723 N N . LEU A 1 89 ? 5.420 -11.708 -4.679 1.00 96.31 89 LEU A N 1
ATOM 724 C CA . LEU A 1 89 ? 6.319 -10.602 -4.359 1.00 96.31 89 LEU A CA 1
ATOM 725 C C . LEU A 1 89 ? 6.757 -9.889 -5.638 1.00 96.31 89 LEU A C 1
ATOM 727 O O . LEU A 1 89 ? 7.024 -10.525 -6.658 1.00 96.31 89 LEU A O 1
ATOM 731 N N . ASP A 1 90 ? 6.905 -8.572 -5.548 1.00 96.25 90 ASP A N 1
ATOM 732 C CA . ASP A 1 90 ? 7.663 -7.799 -6.527 1.00 96.25 90 ASP A CA 1
ATOM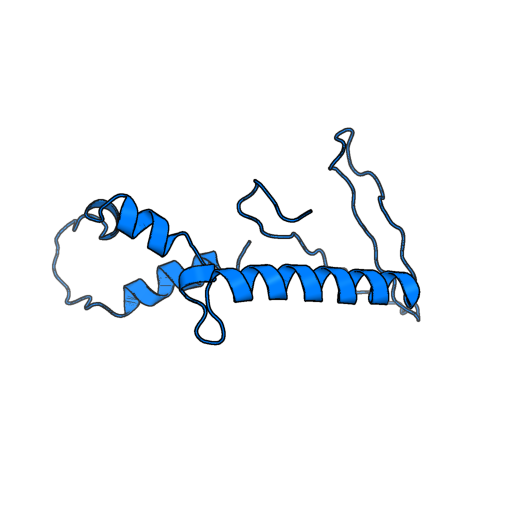 733 C C . ASP A 1 90 ? 9.061 -7.529 -5.968 1.00 96.25 90 ASP A C 1
ATOM 735 O O . ASP A 1 90 ? 9.209 -7.015 -4.857 1.00 96.25 90 ASP A O 1
ATOM 739 N N . ILE A 1 91 ? 10.093 -7.854 -6.742 1.00 95.31 91 ILE A N 1
ATOM 740 C CA . ILE A 1 91 ? 11.494 -7.644 -6.374 1.00 95.31 91 ILE A CA 1
ATOM 741 C C . ILE A 1 91 ? 12.036 -6.489 -7.207 1.00 95.31 91 ILE A C 1
ATOM 743 O O . ILE A 1 91 ? 12.165 -6.606 -8.425 1.00 95.31 91 ILE A O 1
ATOM 747 N N . TYR A 1 92 ? 12.378 -5.383 -6.549 1.00 93.62 92 TYR A N 1
ATOM 748 C CA . TYR A 1 92 ? 13.025 -4.228 -7.172 1.00 93.62 92 TYR A CA 1
ATOM 749 C C . TYR A 1 92 ? 14.537 -4.338 -6.984 1.00 93.62 92 TYR A C 1
ATOM 751 O O . TYR A 1 92 ? 15.024 -4.469 -5.862 1.00 93.62 92 TYR A O 1
ATOM 759 N N . LEU A 1 93 ? 15.273 -4.316 -8.091 1.00 91.62 93 LEU A N 1
ATOM 760 C CA . LEU A 1 93 ? 16.715 -4.529 -8.113 1.00 91.62 93 LEU A CA 1
ATOM 761 C C . LEU A 1 93 ? 17.448 -3.183 -8.209 1.00 91.62 93 LEU A C 1
ATOM 763 O O . LEU A 1 93 ? 16.977 -2.285 -8.913 1.00 91.62 93 LEU A O 1
ATOM 767 N N . PRO A 1 94 ? 18.614 -3.035 -7.555 1.00 88.81 94 PRO A N 1
ATOM 768 C CA . PRO A 1 94 ? 19.452 -1.848 -7.723 1.00 88.81 94 PRO A CA 1
ATOM 769 C C . PRO A 1 94 ? 19.927 -1.724 -9.176 1.00 88.81 94 PRO A C 1
ATOM 771 O O . PRO A 1 94 ? 19.908 -2.697 -9.931 1.00 88.81 94 PRO A O 1
ATOM 774 N N . GLU A 1 95 ? 20.422 -0.559 -9.577 1.00 82.69 95 GLU A N 1
ATOM 775 C CA . GLU A 1 95 ? 21.046 -0.389 -10.898 1.00 82.69 95 GLU A CA 1
ATOM 776 C C . GLU A 1 95 ? 22.451 -1.007 -10.947 1.00 82.69 95 GLU A C 1
ATOM 778 O O . GLU A 1 95 ? 22.752 -1.790 -11.848 1.00 82.69 95 GLU A O 1
ATOM 783 N N . ALA A 1 96 ? 23.278 -0.737 -9.934 1.00 79.94 96 ALA A N 1
ATOM 784 C CA . ALA A 1 96 ? 24.620 -1.293 -9.790 1.00 79.94 96 ALA A CA 1
ATOM 785 C C . ALA A 1 96 ? 24.661 -2.365 -8.694 1.00 79.94 96 ALA A C 1
ATOM 787 O O . ALA A 1 96 ? 23.983 -2.253 -7.673 1.00 79.94 96 ALA A O 1
ATOM 788 N N . VAL A 1 97 ? 25.468 -3.402 -8.906 1.00 72.50 97 VAL A N 1
ATOM 789 C CA . VAL A 1 97 ? 25.705 -4.456 -7.913 1.00 72.50 97 VAL A CA 1
ATOM 790 C C . VAL A 1 97 ? 26.970 -4.092 -7.136 1.00 72.50 97 VAL A C 1
ATOM 792 O O . VAL A 1 97 ? 28.015 -3.883 -7.748 1.00 72.50 97 VAL A O 1
ATOM 795 N N . SER A 1 98 ? 26.877 -3.997 -5.809 1.00 73.62 98 SER A N 1
ATOM 796 C CA . SER A 1 98 ? 28.032 -3.898 -4.906 1.00 73.62 98 SER A CA 1
ATOM 797 C C . SER A 1 98 ? 28.159 -5.181 -4.077 1.00 73.62 98 SER A C 1
ATOM 799 O O . SER A 1 98 ? 27.218 -5.971 -4.000 1.00 73.62 98 SER A O 1
ATOM 801 N N . GLU A 1 99 ? 29.313 -5.403 -3.443 1.00 71.25 99 GLU A N 1
ATOM 802 C CA . GLU A 1 99 ? 29.559 -6.598 -2.615 1.00 71.25 99 GLU A CA 1
ATOM 803 C C . GLU A 1 99 ? 28.656 -6.679 -1.368 1.00 71.25 99 GLU A C 1
ATOM 805 O O . GLU A 1 99 ? 28.448 -7.764 -0.829 1.00 71.25 99 GLU A O 1
ATOM 810 N N . ALA A 1 100 ? 28.076 -5.557 -0.927 1.00 73.06 100 ALA A N 1
ATOM 811 C CA . ALA A 1 100 ? 27.175 -5.488 0.219 1.00 73.06 100 ALA A CA 1
ATOM 812 C C . ALA A 1 100 ? 25.841 -4.846 -0.183 1.00 73.06 100 ALA A C 1
ATOM 814 O O . ALA A 1 100 ? 25.707 -3.622 -0.242 1.00 73.06 100 ALA A O 1
ATOM 815 N N . MET A 1 101 ? 24.840 -5.689 -0.432 1.00 74.94 101 MET A N 1
ATOM 816 C CA . MET A 1 101 ? 23.497 -5.267 -0.822 1.00 74.94 101 MET A CA 1
ATOM 817 C C . MET A 1 101 ? 22.527 -5.393 0.362 1.00 74.94 101 MET A C 1
ATOM 819 O O . MET A 1 101 ? 22.188 -6.517 0.740 1.00 74.94 101 MET A O 1
ATOM 823 N N . PRO A 1 102 ? 22.047 -4.286 0.963 1.00 84.31 102 PRO A N 1
ATOM 824 C CA . PRO A 1 102 ? 20.987 -4.367 1.959 1.00 84.31 102 PRO A CA 1
ATOM 825 C C . PRO A 1 102 ? 19.691 -4.852 1.300 1.00 84.31 102 PRO A C 1
ATOM 827 O O . PRO A 1 102 ? 19.304 -4.375 0.233 1.00 84.31 102 PRO A O 1
ATOM 830 N N . PHE A 1 103 ? 19.002 -5.786 1.955 1.00 88.06 103 PHE A N 1
ATOM 831 C CA . PHE A 1 103 ? 17.705 -6.285 1.513 1.00 88.06 103 PHE A CA 1
ATOM 832 C C . PHE A 1 103 ? 16.592 -5.653 2.351 1.00 88.06 103 PHE A C 1
ATOM 834 O O . PHE A 1 103 ? 16.531 -5.849 3.566 1.00 88.06 103 PHE A O 1
ATOM 841 N N . LEU A 1 104 ? 15.718 -4.877 1.705 1.00 92.81 104 LEU A N 1
ATOM 842 C CA . LEU A 1 104 ? 14.552 -4.270 2.340 1.00 92.81 104 LEU A CA 1
ATOM 843 C C . LEU A 1 104 ? 13.297 -5.052 1.956 1.00 92.81 104 LEU A C 1
ATOM 845 O O . LEU A 1 104 ? 12.934 -5.106 0.783 1.00 92.81 104 LEU A O 1
ATOM 849 N N . VAL A 1 105 ? 12.598 -5.585 2.956 1.00 95.44 105 VAL A N 1
ATOM 850 C CA . VAL A 1 105 ? 11.276 -6.191 2.768 1.00 95.44 105 VAL A CA 1
ATOM 851 C C . VAL A 1 105 ? 10.210 -5.217 3.242 1.00 95.44 105 VAL A C 1
ATOM 853 O O . VAL A 1 105 ? 10.224 -4.776 4.393 1.00 95.44 105 VAL A O 1
ATOM 856 N N . PHE A 1 106 ? 9.269 -4.893 2.359 1.00 94.50 106 PHE A N 1
ATOM 857 C CA . PHE A 1 106 ? 8.122 -4.055 2.679 1.00 94.50 106 PHE A CA 1
ATOM 858 C C . PHE A 1 106 ? 6.835 -4.884 2.679 1.00 94.50 106 PHE A C 1
ATOM 860 O O . PHE A 1 106 ? 6.504 -5.527 1.688 1.00 94.50 106 PHE A O 1
ATOM 867 N N . PHE A 1 107 ? 6.083 -4.813 3.778 1.00 93.94 107 PHE A N 1
ATOM 868 C CA . PHE A 1 107 ? 4.749 -5.404 3.901 1.00 93.94 107 PHE A CA 1
ATOM 869 C C . PHE A 1 107 ? 3.700 -4.293 3.956 1.00 93.94 107 PHE A C 1
ATOM 871 O O . PHE A 1 107 ? 3.746 -3.435 4.851 1.00 93.94 107 PHE A O 1
ATOM 878 N N . HIS A 1 108 ? 2.749 -4.313 3.021 1.00 92.12 108 HIS A N 1
ATOM 879 C CA . HIS A 1 108 ? 1.697 -3.302 2.944 1.00 92.12 108 HIS A CA 1
ATOM 880 C C . HIS A 1 108 ? 0.693 -3.397 4.111 1.00 92.12 108 HIS A C 1
ATOM 882 O O . HIS A 1 108 ? 0.633 -4.378 4.853 1.00 92.12 108 HIS A O 1
ATOM 888 N N . GLY A 1 109 ? -0.066 -2.314 4.312 1.00 92.00 109 GLY A N 1
ATOM 889 C CA . GLY A 1 109 ? -1.163 -2.233 5.283 1.00 92.00 109 GLY A CA 1
ATOM 890 C C . GLY A 1 109 ? -2.507 -2.629 4.668 1.00 92.00 109 GLY A C 1
ATOM 891 O O . GLY A 1 109 ? -2.565 -3.523 3.838 1.00 92.00 109 GLY A O 1
ATOM 892 N N . GLY A 1 110 ? -3.589 -1.944 5.050 1.00 92.69 110 GLY A N 1
ATOM 893 C CA . GLY A 1 110 ? -4.927 -2.193 4.487 1.00 92.69 110 GLY A CA 1
ATOM 894 C C . GLY A 1 110 ? -5.825 -3.080 5.352 1.00 92.69 110 GLY A C 1
ATOM 895 O O . GLY A 1 110 ? -6.751 -3.710 4.844 1.00 92.69 110 GLY A O 1
ATOM 896 N N . TYR A 1 111 ? -5.547 -3.133 6.660 1.00 93.38 111 TYR A N 1
ATOM 897 C CA . TYR A 1 111 ? -6.376 -3.817 7.661 1.00 93.38 111 TYR A CA 1
ATOM 898 C C . TYR A 1 111 ? -6.620 -5.308 7.339 1.00 93.38 111 TYR A C 1
ATOM 900 O O . TYR A 1 111 ? -7.681 -5.843 7.645 1.00 93.38 111 TYR A O 1
ATOM 908 N N . TRP A 1 112 ? -5.651 -5.962 6.681 1.00 91.62 112 TRP A N 1
ATOM 909 C CA . TRP A 1 112 ? -5.729 -7.348 6.175 1.00 91.62 112 TRP A CA 1
ATOM 910 C C . TRP A 1 112 ? -6.920 -7.656 5.254 1.00 91.62 112 TRP A C 1
ATOM 912 O O . TRP A 1 112 ? -7.181 -8.812 4.944 1.00 91.62 112 TRP A O 1
ATOM 922 N N . GLN A 1 113 ? -7.636 -6.631 4.802 1.00 90.81 113 GLN A N 1
ATOM 923 C CA . GLN A 1 113 ? -8.821 -6.747 3.950 1.00 90.81 113 GLN A CA 1
ATOM 924 C C . GLN A 1 113 ? -8.587 -6.114 2.573 1.00 90.81 113 GLN A C 1
ATOM 926 O O . GLN A 1 113 ? -9.332 -6.358 1.631 1.00 90.81 113 GLN A O 1
ATOM 931 N N . SER A 1 114 ? -7.557 -5.276 2.457 1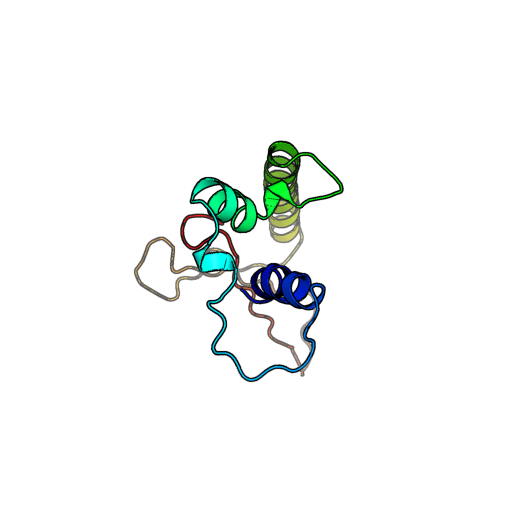.00 87.81 114 SER A N 1
ATOM 932 C CA . SER A 1 114 ? -7.240 -4.470 1.278 1.00 87.81 114 SER A CA 1
ATOM 933 C C . SER A 1 114 ? -5.728 -4.226 1.175 1.00 87.81 114 SER A C 1
ATOM 935 O O . SER A 1 114 ? -4.956 -4.767 1.967 1.00 87.81 114 SER A O 1
ATOM 937 N N . GLY A 1 115 ? -5.304 -3.397 0.215 1.00 79.69 115 GLY A N 1
ATOM 938 C CA . GLY A 1 115 ? -3.897 -3.021 0.018 1.00 79.69 115 GLY A CA 1
ATOM 939 C C . GLY A 1 115 ? -3.202 -3.710 -1.159 1.00 79.69 115 GLY A C 1
ATOM 940 O O . GLY A 1 115 ? -1.978 -3.670 -1.226 1.00 79.69 115 GLY A O 1
ATOM 941 N N . ARG A 1 116 ? -3.980 -4.324 -2.056 1.00 68.12 116 ARG A N 1
ATOM 942 C CA . ARG A 1 116 ? -3.512 -4.799 -3.363 1.00 68.12 116 ARG A CA 1
ATOM 943 C C . ARG A 1 116 ? -3.496 -3.674 -4.390 1.00 68.12 116 ARG A C 1
ATOM 945 O O . ARG A 1 116 ? -4.379 -2.792 -4.286 1.00 68.12 116 ARG A O 1
#

Secondary structure (DSSP, 8-state):
--HHHHHHHHHGGGS--------PPPGGGGS-HHHHHHHT-GGGG-SSS-HHHHHHHHHHHHHHHHHHHHHHSEEEEEEESSSSTT-EEEEEEPSS--S--PPPP----STTT---

Sequence (116 aa):
MCVWWYMCVWWYKGMDVSGGNHRHEAPWKRMSKEELDNQYSPSRWVVRLGAEEAMRTYSQIGNEVTKRARATGRSLLNVPYGDGDGEKLDIYLPEAVSEAMPFLVFFHGGYWQSGR

InterPro domains:
  IPR029058 Alpha/Beta hydrolase fold [G3DSA:3.40.50.1820] (28-116)
  IPR029058 Alpha/Beta hydrolase fold [SSF53474] (36-115)

Nearest PDB structures (foldseek):
  8fks-assembly1_SC  TM=2.604E-01  e=2.156E+00  Homo sapiens

Solvent-accessible surface area (backbone atoms only — not comparable to full-atom values): 7661 Å² total; per-residue (Å²): 108,68,77,68,63,50,53,70,59,55,61,60,71,76,61,83,86,74,92,66,100,61,94,68,74,62,72,73,78,77,48,52,70,69,54,48,54,51,74,73,32,69,44,74,71,47,88,88,42,57,36,68,56,43,52,51,50,52,52,52,51,52,51,52,51,51,53,47,50,60,74,76,45,54,65,48,72,69,44,68,81,54,90,53,98,78,36,52,42,72,47,79,50,72,93,71,88,64,99,78,74,88,85,84,87,84,68,76,58,47,89,89,78,49,68,127

Foldseek 3Di:
DPPPVVVLVVVVVPPDDDDDPDPDDDPVVVDDPVVVVCSPQPLPPDPPDHSVVVVVVVVVVVVVVVVVQPVPFDKDWQCAPDDDPPRGDIDTDDPDDDPDDDDDDDDADDPVPDDD

pLDDT: mean 81.38, std 20.8, range [29.03, 97.69]